Protein AF-A0A847B5N2-F1 (afdb_monomer)

pLDDT: mean 92.55, std 5.86, range [49.97, 97.81]

Radius of gyration: 15.32 Å; Cα contacts (8 Å, |Δi|>4): 239; chains: 1; bounding box: 36×29×41 Å

Solvent-accessible surface area (backbone atoms only — not comparable to full-atom values): 7703 Å² total; per-residue (Å²): 90,62,58,70,60,36,50,54,53,42,41,63,71,27,50,90,58,58,43,39,81,74,46,78,55,97,58,35,41,31,35,33,30,67,43,81,44,72,96,76,34,93,58,63,31,40,38,39,39,38,40,36,33,73,24,37,38,38,40,38,41,37,46,60,78,43,82,96,46,72,68,46,52,50,49,35,51,51,46,43,75,74,35,92,70,45,42,57,48,76,44,77,56,95,91,40,37,21,39,30,38,38,34,73,54,67,69,40,89,45,57,63,54,52,45,50,50,55,54,50,51,59,51,52,59,68,33,68,72,49,38,52,52,53,47,57,53,63,67,61,126

Sequence (141 aa):
MNIKSIKEKLLNLGQKIGLQVQEEHKDSIILHTALAAEEYFIDTVYCRYLVYDSGTVHLFLTFSEVEKTSDRLFLINHFNETSPWFKGYIACINNKDFFELHYSTYKLENEDSVVDAFGFLLNVLLEENTINHIKAILACG

Secondary structure (DSSP, 8-state):
--HHHHHHHHHHHHGGGT-EEEEE-SSEEEEEEEE--TTT-SSPEEEEEEEETTS-EEEEEEEEE----HHHHHHHHHHHHH-SS-EEEEEEETTEEEEEEEEEE----SHHHHHHHHHHHHHHHTSHHHHHHHHHHHH--

Structure (mmCIF, N/CA/C/O backbone):
data_AF-A0A847B5N2-F1
#
_entry.id   A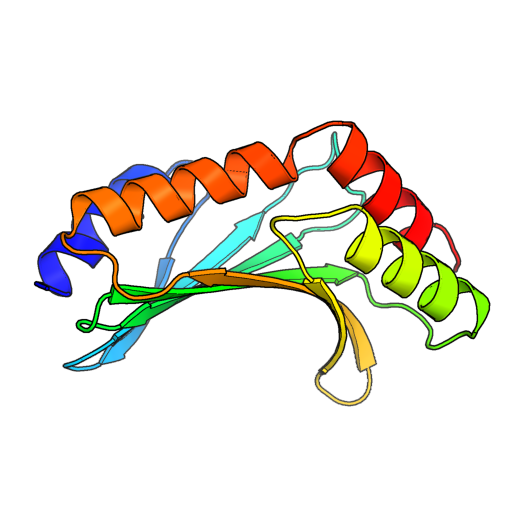F-A0A847B5N2-F1
#
loop_
_atom_site.group_PDB
_atom_site.id
_atom_site.type_symbol
_atom_site.label_atom_id
_atom_site.label_alt_id
_atom_site.label_comp_id
_atom_site.label_asym_id
_atom_site.label_entity_id
_atom_site.label_seq_id
_atom_site.pdbx_PDB_ins_code
_atom_site.Cartn_x
_atom_site.Cartn_y
_atom_site.Cartn_z
_atom_site.occupancy
_atom_site.B_iso_or_equiv
_atom_site.auth_seq_id
_atom_site.auth_comp_id
_atom_site.auth_asym_id
_atom_site.auth_atom_id
_atom_site.pdbx_PDB_model_num
ATOM 1 N N . MET A 1 1 ? -11.356 -3.203 18.084 1.00 92.19 1 MET A N 1
ATOM 2 C CA . MET A 1 1 ? -11.252 -1.736 17.917 1.00 92.19 1 MET A CA 1
ATOM 3 C C . MET A 1 1 ? -12.510 -1.180 17.283 1.00 92.19 1 MET A C 1
ATOM 5 O O . MET A 1 1 ? -13.278 -1.932 16.695 1.00 92.19 1 MET A O 1
ATOM 9 N N . ASN A 1 2 ? -12.755 0.120 17.419 1.00 94.00 2 ASN A N 1
ATOM 10 C CA . ASN A 1 2 ? -13.922 0.778 16.852 1.00 94.00 2 ASN A CA 1
ATOM 11 C C . ASN A 1 2 ? -13.665 1.213 15.399 1.00 94.00 2 ASN A C 1
ATOM 13 O O . ASN A 1 2 ? -13.030 2.235 15.145 1.00 94.00 2 ASN A O 1
ATOM 17 N N . ILE A 1 3 ? -14.228 0.463 14.447 1.00 94.56 3 ILE A N 1
ATOM 18 C CA . ILE A 1 3 ? -14.113 0.729 13.005 1.00 94.56 3 ILE A CA 1
ATOM 19 C C . ILE A 1 3 ? -14.573 2.140 12.612 1.00 94.56 3 ILE A C 1
ATOM 21 O O . ILE A 1 3 ? -13.933 2.779 11.779 1.00 94.56 3 ILE A O 1
ATOM 25 N N . LYS A 1 4 ? -15.640 2.667 13.227 1.00 93.94 4 LYS A N 1
ATOM 26 C CA . LYS A 1 4 ? -16.122 4.025 12.921 1.00 93.94 4 LYS A CA 1
ATOM 27 C C . LYS A 1 4 ? -15.096 5.081 13.325 1.00 93.94 4 LYS A C 1
ATOM 29 O O . LYS A 1 4 ? -14.822 5.982 12.541 1.00 93.94 4 LYS A O 1
ATOM 34 N N . SER A 1 5 ? -14.494 4.926 14.505 1.00 95.69 5 SER A N 1
ATOM 35 C CA . SER A 1 5 ? -13.445 5.834 14.978 1.00 95.69 5 SER A CA 1
ATOM 36 C C . SER A 1 5 ? -12.194 5.764 14.099 1.00 95.69 5 SER A C 1
ATOM 38 O O . SER A 1 5 ? -11.667 6.802 13.707 1.00 95.69 5 SER A O 1
ATOM 40 N N . ILE A 1 6 ? -11.759 4.556 13.721 1.00 95.88 6 ILE A N 1
ATOM 41 C CA . ILE A 1 6 ? -10.639 4.359 12.787 1.00 95.88 6 ILE A CA 1
ATOM 42 C C . ILE A 1 6 ? -10.913 5.080 11.466 1.00 95.88 6 ILE A C 1
ATOM 44 O O . ILE A 1 6 ? -10.069 5.837 10.991 1.00 95.88 6 ILE A O 1
ATOM 48 N N . LYS A 1 7 ? -12.098 4.865 10.884 1.00 96.12 7 LYS A N 1
ATOM 49 C CA . LYS A 1 7 ? -12.513 5.487 9.624 1.00 96.12 7 LYS A CA 1
ATOM 50 C C . LYS A 1 7 ? -12.399 7.006 9.689 1.00 96.12 7 LYS A C 1
ATOM 52 O O . LYS A 1 7 ? -11.777 7.600 8.819 1.00 96.12 7 LYS A O 1
ATOM 57 N N . GLU A 1 8 ? -12.962 7.630 10.721 1.00 96.25 8 GLU A N 1
ATOM 58 C CA . GLU A 1 8 ? -12.906 9.086 10.899 1.00 96.25 8 GLU A CA 1
ATOM 59 C C . GLU A 1 8 ? -11.460 9.590 10.987 1.00 96.25 8 GLU A C 1
ATOM 61 O O . GLU A 1 8 ? -11.092 10.529 10.282 1.00 96.25 8 GLU A O 1
ATOM 66 N N . LYS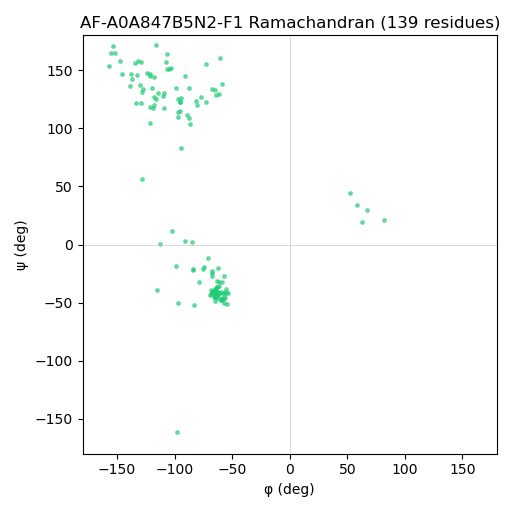 A 1 9 ? -10.610 8.937 11.790 1.00 96.44 9 LYS A N 1
ATOM 67 C CA . LYS A 1 9 ? -9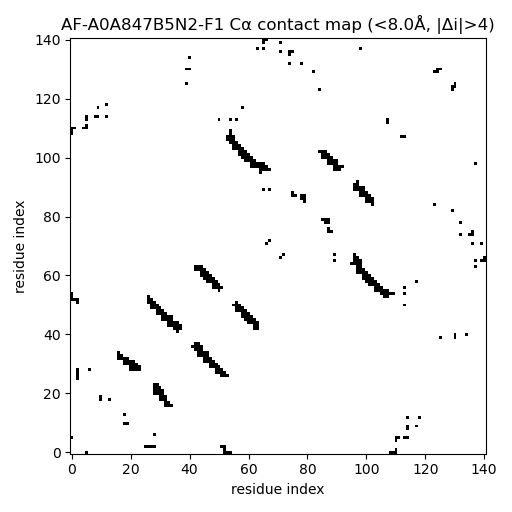.199 9.323 11.929 1.00 96.44 9 LYS A CA 1
ATOM 68 C C . LYS A 1 9 ? -8.418 9.165 10.621 1.00 96.44 9 LYS A C 1
ATOM 70 O O . LYS A 1 9 ? -7.677 10.071 10.247 1.00 96.44 9 LYS A O 1
ATOM 75 N N . LEU A 1 10 ? -8.604 8.053 9.908 1.00 95.50 10 LEU A N 1
ATOM 76 C CA . LEU A 1 10 ? -7.927 7.798 8.635 1.00 95.50 10 LEU A CA 1
ATOM 77 C C . LEU A 1 10 ? -8.383 8.759 7.539 1.00 95.50 10 LEU A C 1
ATOM 79 O O . LEU A 1 10 ? -7.541 9.271 6.809 1.00 95.50 10 LEU A O 1
ATOM 83 N N . LEU A 1 11 ? -9.683 9.051 7.435 1.00 95.19 11 LEU A N 1
ATOM 84 C CA . LEU A 1 11 ? -10.190 10.032 6.472 1.00 95.19 11 LEU A CA 1
ATOM 85 C C . LEU A 1 11 ? -9.672 11.442 6.778 1.00 95.19 11 LEU A C 1
ATOM 87 O O . LEU A 1 11 ? -9.322 12.170 5.852 1.00 95.19 11 LEU A O 1
ATOM 91 N N . ASN A 1 12 ? -9.548 11.808 8.057 1.00 94.44 12 ASN A N 1
ATOM 92 C CA . ASN A 1 12 ? -8.943 13.079 8.458 1.00 94.44 12 ASN A CA 1
ATOM 93 C C . ASN A 1 12 ? -7.453 13.148 8.083 1.00 94.44 12 ASN A C 1
ATOM 95 O O . ASN A 1 12 ? -7.007 14.146 7.520 1.00 94.44 12 ASN A O 1
ATOM 99 N N . LEU A 1 13 ? -6.685 12.085 8.348 1.00 91.38 13 LEU A N 1
ATOM 100 C CA . LEU A 1 13 ? -5.267 12.006 7.977 1.00 91.38 13 LEU A CA 1
ATOM 101 C C . LEU A 1 13 ? -5.082 12.024 6.449 1.00 91.38 13 LEU A C 1
ATOM 103 O O . LEU A 1 13 ? -4.226 12.732 5.920 1.00 91.38 13 LEU A O 1
ATOM 107 N N . GLY A 1 14 ? -5.914 11.265 5.739 1.00 89.06 14 GLY A N 1
ATOM 108 C CA . GLY A 1 14 ? -5.856 11.060 4.297 1.00 89.06 14 GLY A CA 1
ATOM 109 C C . GLY A 1 14 ? -6.569 12.123 3.457 1.00 89.06 14 GLY A C 1
ATOM 110 O O . GLY A 1 14 ? -6.580 12.012 2.231 1.00 89.06 14 GLY A O 1
ATOM 111 N N . GLN A 1 15 ? -7.150 13.162 4.065 1.00 89.81 15 GLN A N 1
ATOM 112 C CA . GLN A 1 15 ? -7.942 14.165 3.343 1.00 89.81 15 GLN A CA 1
ATOM 113 C C . GLN A 1 15 ? -7.133 14.854 2.234 1.00 89.81 15 GLN A C 1
ATOM 115 O O . GLN A 1 15 ? -7.630 15.053 1.127 1.00 89.81 15 GLN A O 1
ATOM 120 N N . LYS A 1 16 ? -5.867 15.191 2.513 1.00 86.25 16 LYS A N 1
ATOM 121 C CA . LYS A 1 16 ? -4.982 15.879 1.557 1.00 86.25 16 LYS A CA 1
ATOM 122 C C . LYS A 1 16 ? -4.601 15.019 0.355 1.00 86.25 16 LYS A C 1
ATOM 124 O O . LYS A 1 16 ? -4.275 15.564 -0.691 1.00 86.25 16 LYS A O 1
ATOM 129 N N . ILE A 1 17 ? -4.644 13.701 0.519 1.00 87.31 17 ILE A N 1
ATOM 130 C CA . ILE A 1 17 ? -4.325 12.730 -0.529 1.00 87.31 17 ILE A CA 1
ATOM 131 C C . ILE A 1 17 ? -5.590 12.128 -1.150 1.00 87.31 17 ILE A C 1
ATOM 133 O O . ILE A 1 17 ? -5.503 11.123 -1.844 1.00 87.31 17 ILE A O 1
ATOM 137 N N . GLY A 1 18 ? -6.770 12.698 -0.876 1.00 90.31 18 GLY A N 1
ATOM 138 C CA . GLY A 1 18 ? -8.033 12.252 -1.463 1.00 90.31 18 GLY A CA 1
ATOM 139 C C . GLY A 1 18 ? -8.483 10.858 -1.022 1.00 90.31 18 GLY A C 1
ATOM 140 O O . GLY A 1 18 ? -9.136 10.173 -1.802 1.00 90.31 18 GLY A O 1
ATOM 141 N N . LEU A 1 19 ? -8.138 10.425 0.196 1.00 94.31 19 LEU A N 1
ATOM 142 C CA . LEU A 1 19 ? -8.548 9.122 0.727 1.00 94.31 19 LEU A CA 1
ATOM 143 C C . LEU A 1 19 ? -10.075 9.011 0.840 1.00 94.31 19 LEU A C 1
ATOM 145 O O . LEU A 1 19 ? -10.730 9.877 1.418 1.00 94.31 19 LEU A O 1
ATOM 149 N N . GLN A 1 20 ? -10.635 7.928 0.301 1.00 95.44 20 GLN A N 1
ATOM 150 C CA . GLN A 1 20 ? -12.074 7.669 0.240 1.00 95.44 20 GLN A CA 1
ATOM 151 C C . GLN A 1 20 ? -12.410 6.280 0.775 1.00 95.44 20 GLN A C 1
ATOM 153 O O . GLN A 1 20 ? -11.570 5.382 0.790 1.00 95.44 20 GLN A O 1
ATOM 158 N N . VAL A 1 21 ? -13.660 6.099 1.203 1.00 95.56 21 VAL A N 1
ATOM 159 C CA . VAL A 1 21 ? -14.194 4.783 1.572 1.00 95.56 21 VAL A CA 1
ATOM 160 C C . VAL A 1 21 ? -14.597 4.045 0.303 1.00 95.56 21 VAL A C 1
ATOM 162 O O . VAL A 1 21 ? -15.467 4.512 -0.426 1.00 95.56 21 VAL A O 1
ATOM 165 N N . GLN A 1 22 ? -13.989 2.884 0.074 1.00 95.62 22 GLN A N 1
ATOM 166 C CA . GLN A 1 22 ? -14.391 1.956 -0.978 1.00 95.62 22 GLN A CA 1
ATOM 167 C C . GLN A 1 22 ? -15.546 1.075 -0.491 1.00 95.62 22 GLN A C 1
ATOM 169 O O . GLN A 1 22 ? -16.583 0.980 -1.139 1.00 95.62 22 GLN A O 1
ATOM 174 N N . GLU A 1 23 ? -15.358 0.440 0.668 1.00 94.88 23 GLU A N 1
ATOM 175 C CA . GLU A 1 23 ? -16.322 -0.469 1.287 1.00 94.88 23 GLU A CA 1
ATOM 176 C C . GLU A 1 23 ? -16.259 -0.361 2.813 1.00 94.88 23 GLU A C 1
ATOM 178 O O . GLU A 1 23 ? -15.193 -0.162 3.400 1.00 94.88 23 GLU A O 1
ATOM 183 N N . GLU A 1 24 ? -17.403 -0.540 3.468 1.00 93.81 24 GLU A N 1
ATOM 184 C CA . GLU A 1 24 ? -17.515 -0.590 4.923 1.00 93.81 24 GLU A CA 1
ATOM 185 C C . GLU A 1 24 ? -18.383 -1.780 5.316 1.00 93.81 24 GLU A C 1
ATOM 187 O O . GLU A 1 24 ? -19.545 -1.891 4.923 1.00 93.81 24 GLU A O 1
ATOM 192 N N . HIS A 1 25 ? -17.798 -2.659 6.118 1.00 94.19 25 HIS A N 1
ATOM 193 C CA . HIS A 1 25 ? -18.448 -3.813 6.717 1.00 94.19 25 HIS A CA 1
ATOM 194 C C . HIS A 1 25 ? -18.447 -3.645 8.236 1.00 94.19 25 HIS A C 1
ATOM 196 O O . HIS A 1 25 ? -17.804 -2.751 8.787 1.00 94.19 25 HIS A O 1
ATOM 202 N N . LYS A 1 26 ? -19.161 -4.525 8.941 1.00 91.62 26 LYS A N 1
ATOM 203 C CA . LYS A 1 26 ? -19.233 -4.484 10.408 1.00 91.62 26 LYS A CA 1
ATOM 204 C C . LYS A 1 26 ? -17.845 -4.557 11.066 1.00 91.62 26 LYS A C 1
ATOM 206 O O . LYS A 1 26 ? -17.587 -3.822 12.016 1.00 91.62 26 LYS A O 1
ATOM 211 N N . ASP A 1 27 ? -16.979 -5.408 10.520 1.00 94.81 27 ASP A N 1
ATOM 212 C CA . ASP A 1 27 ? -15.710 -5.796 11.143 1.00 94.81 27 ASP A CA 1
ATOM 213 C C . ASP A 1 27 ? -14.490 -5.268 10.357 1.00 94.81 27 ASP A C 1
ATOM 215 O O . ASP A 1 27 ? -13.343 -5.516 10.727 1.00 94.81 27 ASP A O 1
ATOM 219 N N . SER A 1 28 ? -14.711 -4.535 9.259 1.00 96.81 28 SER A N 1
ATOM 220 C CA . SER A 1 28 ? -13.627 -4.028 8.413 1.00 96.81 28 SER A CA 1
ATOM 221 C C . SER A 1 28 ? -14.016 -2.806 7.592 1.00 96.81 28 SER A C 1
ATOM 223 O O . SER A 1 28 ? -15.164 -2.674 7.173 1.00 96.81 28 SER A O 1
ATOM 225 N N . ILE A 1 29 ? -13.031 -1.980 7.251 1.00 97.56 29 ILE A N 1
ATOM 226 C CA . ILE A 1 29 ? -13.151 -0.921 6.243 1.00 97.56 29 ILE A CA 1
ATOM 227 C C . ILE A 1 29 ? -12.097 -1.092 5.161 1.00 97.56 29 ILE A C 1
ATOM 229 O O . ILE A 1 29 ? -10.978 -1.536 5.420 1.00 97.56 29 ILE A O 1
ATOM 233 N N . ILE A 1 30 ? -12.465 -0.697 3.950 1.00 97.81 30 ILE A N 1
ATOM 234 C CA . ILE A 1 30 ? -11.572 -0.609 2.806 1.00 97.81 30 ILE A CA 1
ATOM 235 C C . ILE A 1 30 ? -11.564 0.848 2.370 1.00 97.81 30 ILE A C 1
ATOM 237 O O . ILE A 1 30 ? -12.596 1.401 1.989 1.00 97.81 30 ILE A O 1
ATOM 241 N N . LEU A 1 31 ? -10.396 1.467 2.449 1.00 97.31 31 LEU A N 1
ATOM 242 C CA . LEU A 1 31 ? -10.136 2.813 1.972 1.00 97.31 31 LEU A CA 1
ATOM 243 C C . LEU A 1 31 ? -9.298 2.740 0.701 1.00 97.31 31 LEU A C 1
ATOM 245 O O . LEU A 1 31 ? -8.508 1.813 0.521 1.00 97.31 31 LEU A O 1
ATOM 249 N N . HIS A 1 32 ? -9.447 3.724 -0.172 1.00 97.06 32 HIS A N 1
ATOM 250 C CA . HIS A 1 32 ? -8.644 3.809 -1.379 1.00 97.06 32 HIS A CA 1
ATOM 251 C C . HIS A 1 32 ? -8.382 5.253 -1.788 1.00 97.06 32 HIS A C 1
ATOM 253 O O . HIS A 1 32 ? -9.113 6.170 -1.411 1.00 97.06 32 HIS A O 1
ATOM 259 N N . THR A 1 33 ? -7.321 5.447 -2.559 1.00 95.62 33 THR A N 1
ATOM 260 C CA . THR A 1 33 ? -7.046 6.697 -3.264 1.00 95.62 33 THR A CA 1
ATOM 261 C C . THR A 1 33 ? -6.157 6.442 -4.478 1.00 95.62 33 THR A C 1
ATOM 263 O O . THR A 1 33 ? -5.543 5.384 -4.605 1.00 95.62 33 THR A O 1
ATOM 266 N N . ALA A 1 34 ? -6.091 7.420 -5.369 1.00 93.25 34 ALA A N 1
ATOM 267 C CA . ALA A 1 34 ? -5.134 7.482 -6.455 1.00 93.25 34 ALA A CA 1
ATOM 268 C C . ALA A 1 34 ? -4.134 8.607 -6.144 1.00 93.25 34 ALA A C 1
ATOM 270 O O . ALA A 1 34 ? -4.517 9.768 -6.004 1.00 93.25 34 ALA A O 1
ATOM 271 N N . LEU A 1 35 ? -2.859 8.255 -5.990 1.00 89.56 35 LEU A N 1
ATOM 272 C CA . LEU A 1 35 ? -1.786 9.177 -5.634 1.00 89.56 35 LEU A CA 1
ATOM 273 C C . LEU A 1 35 ? -1.050 9.623 -6.897 1.00 89.56 35 LEU A C 1
ATOM 275 O O . LEU A 1 35 ? -0.373 8.822 -7.542 1.00 89.56 35 LEU A O 1
ATOM 279 N N . ALA A 1 36 ? -1.156 10.908 -7.228 1.00 85.81 36 ALA A N 1
ATOM 280 C CA . ALA A 1 36 ? -0.290 11.547 -8.212 1.00 85.81 36 ALA A CA 1
ATOM 281 C C . ALA A 1 36 ? 0.967 12.055 -7.495 1.00 85.81 36 ALA A C 1
ATOM 283 O O . ALA A 1 36 ? 0.904 12.991 -6.700 1.00 85.81 36 ALA A O 1
ATOM 284 N N . ALA A 1 37 ? 2.097 11.399 -7.742 1.00 80.50 37 ALA A N 1
ATOM 285 C CA . ALA A 1 37 ? 3.375 11.685 -7.102 1.00 80.50 37 ALA A CA 1
ATOM 286 C C . ALA A 1 37 ? 4.457 11.861 -8.176 1.00 80.50 37 ALA A C 1
ATOM 288 O O . ALA A 1 37 ? 5.454 11.149 -8.167 1.00 80.50 37 ALA A O 1
ATOM 289 N N . GLU A 1 38 ? 4.232 12.790 -9.111 1.00 82.56 38 GLU A N 1
ATOM 290 C CA . GLU A 1 38 ? 5.025 12.979 -10.344 1.00 82.56 38 GLU A CA 1
ATOM 291 C C . GLU A 1 38 ? 6.524 13.227 -10.092 1.00 82.56 38 GLU A C 1
ATOM 293 O O . GLU A 1 38 ? 7.369 12.876 -10.913 1.00 82.56 38 GLU A O 1
ATOM 298 N N . GLU A 1 39 ? 6.879 13.780 -8.927 1.00 83.56 39 GLU A N 1
ATOM 299 C CA . GLU A 1 39 ? 8.277 13.953 -8.500 1.00 83.56 39 GLU A CA 1
ATOM 300 C C . GLU A 1 39 ? 8.985 12.608 -8.226 1.00 83.56 39 GLU A C 1
ATOM 302 O O . GLU A 1 39 ? 10.213 12.495 -8.302 1.00 83.56 39 GLU A O 1
ATOM 307 N N . TYR A 1 40 ? 8.209 11.562 -7.938 1.00 84.94 40 TYR A N 1
ATOM 308 C CA . TYR A 1 40 ? 8.683 10.249 -7.510 1.00 84.94 40 TYR A CA 1
ATOM 309 C C . TYR A 1 40 ? 8.36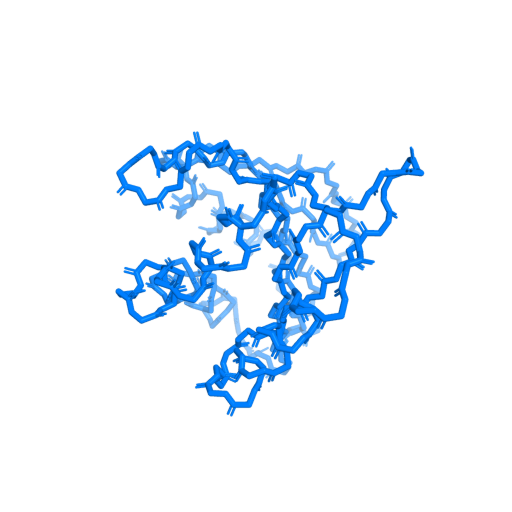6 9.138 -8.514 1.00 84.94 40 TYR A C 1
ATOM 311 O O . TYR A 1 40 ? 9.213 8.276 -8.738 1.00 84.94 40 TYR A O 1
ATOM 319 N N . PHE A 1 41 ? 7.195 9.157 -9.146 1.00 84.31 41 PHE A N 1
ATOM 320 C CA . PHE A 1 41 ? 6.719 8.113 -10.052 1.00 84.31 41 PHE A CA 1
ATOM 321 C C . PHE A 1 41 ? 6.071 8.743 -11.290 1.00 84.31 41 PHE A C 1
ATOM 323 O O . PHE A 1 41 ? 5.410 9.770 -11.184 1.00 84.31 41 PHE A O 1
ATOM 330 N N . ILE A 1 42 ? 6.273 8.130 -12.461 1.00 80.75 42 ILE A N 1
ATOM 331 C CA . ILE A 1 42 ? 5.761 8.649 -13.743 1.00 80.75 42 ILE A CA 1
ATOM 332 C C . ILE A 1 42 ? 4.231 8.575 -13.788 1.00 80.75 42 ILE A C 1
ATOM 334 O O . ILE A 1 42 ? 3.578 9.507 -14.249 1.00 80.75 42 ILE A O 1
ATOM 338 N N . ASP A 1 43 ? 3.672 7.475 -13.287 1.00 84.94 43 ASP A N 1
ATOM 339 C CA . ASP A 1 43 ? 2.240 7.214 -13.309 1.00 84.94 43 ASP A CA 1
ATOM 340 C C . ASP A 1 43 ? 1.600 7.377 -11.929 1.00 84.94 43 ASP A C 1
ATOM 342 O O . ASP A 1 43 ? 2.252 7.373 -10.881 1.00 84.94 43 ASP A O 1
ATOM 346 N N . THR A 1 44 ? 0.273 7.482 -11.943 1.00 89.00 44 THR A N 1
ATOM 347 C CA . THR A 1 44 ? -0.544 7.478 -10.730 1.00 89.00 44 THR A CA 1
ATOM 348 C C . THR A 1 44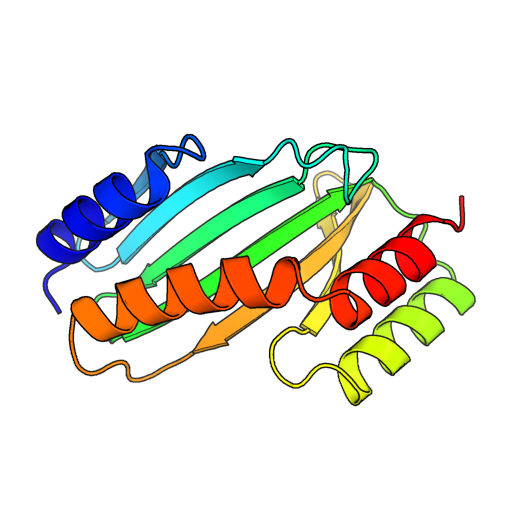 ? -0.444 6.131 -10.017 1.00 89.00 44 THR A C 1
ATOM 350 O O . THR A 1 44 ? -0.626 5.082 -10.633 1.00 89.00 44 THR A O 1
ATOM 353 N N . VAL A 1 45 ? -0.225 6.161 -8.703 1.00 92.19 45 VAL A N 1
ATOM 354 C CA . VAL A 1 45 ? -0.177 4.964 -7.855 1.00 92.19 45 VAL A CA 1
ATOM 355 C C . VAL A 1 45 ? -1.546 4.742 -7.225 1.00 92.19 45 VAL A C 1
ATOM 357 O O . VAL A 1 45 ? -2.067 5.612 -6.524 1.00 92.19 45 VAL A O 1
ATOM 360 N N . TYR A 1 46 ? -2.141 3.574 -7.445 1.00 94.75 46 TYR A N 1
ATOM 361 C CA . TYR A 1 46 ? -3.377 3.203 -6.767 1.00 94.75 46 TYR A CA 1
ATOM 362 C C . TYR A 1 46 ? -3.066 2.674 -5.368 1.00 94.75 46 TYR A C 1
ATOM 364 O O . TYR A 1 46 ? -2.309 1.725 -5.203 1.00 94.75 46 TYR A O 1
ATOM 372 N N . CYS A 1 47 ? -3.664 3.286 -4.354 1.00 95.12 47 CYS A N 1
ATOM 373 C CA . CYS A 1 47 ? -3.508 2.919 -2.957 1.00 95.12 47 CYS A CA 1
ATOM 374 C C . CYS A 1 47 ? -4.808 2.303 -2.446 1.00 95.12 47 CYS A C 1
ATOM 376 O O . CYS A 1 47 ? -5.872 2.914 -2.555 1.00 95.12 47 CYS A O 1
ATOM 378 N N . ARG A 1 48 ? -4.720 1.115 -1.846 1.00 96.62 48 ARG A N 1
ATOM 379 C CA . ARG A 1 48 ? -5.840 0.435 -1.190 1.00 96.62 48 ARG A CA 1
ATOM 380 C C . ARG A 1 48 ? -5.432 0.002 0.210 1.00 96.62 48 ARG A C 1
ATOM 382 O O . ARG A 1 48 ? -4.495 -0.773 0.382 1.00 96.62 48 ARG A O 1
ATOM 389 N N . TYR A 1 49 ? -6.161 0.478 1.208 1.00 97.19 49 TYR A N 1
ATOM 390 C CA . TYR A 1 49 ? -5.893 0.227 2.615 1.00 97.19 49 TYR A CA 1
ATOM 391 C C . TYR A 1 49 ? -7.060 -0.515 3.260 1.00 97.19 49 TYR A C 1
ATOM 393 O O . TYR A 1 49 ? -8.191 -0.038 3.258 1.00 97.19 49 TYR A O 1
ATOM 401 N N . LEU A 1 50 ? -6.797 -1.706 3.786 1.00 97.50 50 LEU A N 1
ATOM 402 C CA . LEU A 1 50 ? -7.782 -2.563 4.435 1.00 97.50 50 LEU A CA 1
ATOM 403 C C . LEU A 1 50 ? -7.487 -2.571 5.925 1.00 97.50 50 LEU A C 1
ATOM 405 O O . LEU A 1 50 ? -6.357 -2.844 6.326 1.00 97.50 50 LEU A O 1
ATOM 409 N N . VAL A 1 51 ? -8.508 -2.331 6.738 1.00 97.25 51 VAL A N 1
ATOM 410 C CA . VAL A 1 51 ? -8.398 -2.379 8.195 1.00 97.25 51 VAL A CA 1
ATOM 411 C C . VAL A 1 51 ? -9.476 -3.278 8.758 1.00 97.25 51 VAL A C 1
ATOM 413 O O . VAL A 1 51 ? -10.650 -3.102 8.442 1.00 97.25 51 VAL A O 1
ATOM 416 N N . TYR A 1 52 ? -9.076 -4.193 9.633 1.00 97.06 52 TYR A N 1
ATOM 417 C CA . TYR A 1 52 ? -9.973 -5.045 10.402 1.00 97.06 52 TYR A CA 1
ATOM 418 C C . TYR A 1 52 ? -10.062 -4.573 11.854 1.00 97.06 52 TYR A C 1
ATOM 420 O O . TYR A 1 52 ? -9.099 -4.055 12.423 1.00 97.06 52 TYR A O 1
ATOM 428 N N . ASP A 1 53 ? -11.202 -4.817 12.493 1.00 94.62 53 ASP A N 1
ATOM 429 C CA . ASP A 1 53 ? -11.452 -4.475 13.896 1.00 94.62 53 ASP A CA 1
ATOM 430 C C . ASP A 1 53 ? -10.515 -5.209 14.877 1.00 94.62 53 ASP A C 1
ATOM 432 O O . ASP A 1 53 ? -10.290 -4.736 15.997 1.00 94.62 53 ASP A O 1
ATOM 436 N N . SER A 1 54 ? -9.931 -6.321 14.421 1.00 95.44 54 SER A N 1
ATOM 437 C CA . SER A 1 5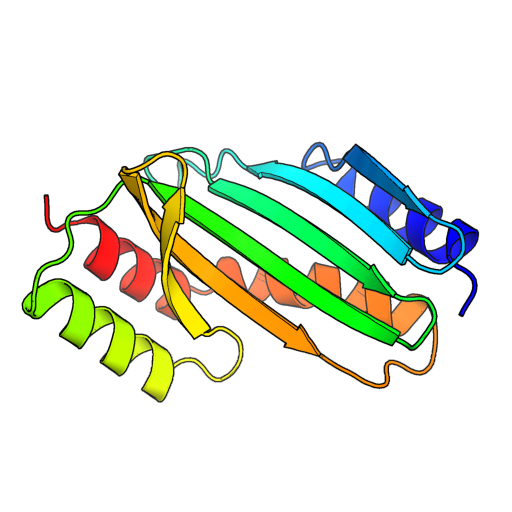4 ? -8.902 -7.131 15.079 1.00 95.44 54 SER A CA 1
ATOM 438 C C . SER A 1 54 ? -7.522 -6.470 15.155 1.00 95.44 54 SER A C 1
ATOM 440 O O . SER A 1 54 ? -6.638 -6.986 15.838 1.00 95.44 54 SER A O 1
ATOM 442 N N . GLY A 1 55 ? -7.307 -5.366 14.435 1.00 94.69 55 GLY A N 1
ATOM 443 C CA . GLY A 1 55 ? -6.005 -4.697 14.346 1.00 94.69 55 GLY A CA 1
ATOM 444 C C . GLY A 1 55 ? -5.037 -5.292 13.358 1.00 94.69 55 GLY A C 1
ATOM 445 O O . GLY A 1 55 ? -3.833 -5.064 13.449 1.00 94.69 55 GLY A O 1
ATOM 446 N N . THR A 1 56 ? -5.578 -6.038 12.406 1.00 97.00 56 THR A N 1
ATOM 447 C CA . THR A 1 56 ? -4.873 -6.374 11.178 1.00 97.00 56 THR A CA 1
ATOM 448 C C . THR A 1 56 ? -5.105 -5.271 10.157 1.00 97.00 56 THR A C 1
ATOM 450 O O . THR A 1 56 ? -6.240 -4.827 9.969 1.00 97.00 56 THR A O 1
ATOM 453 N N . VAL A 1 57 ? -4.038 -4.847 9.487 1.00 96.75 57 VAL A N 1
ATOM 454 C CA . VAL A 1 57 ? -4.108 -3.880 8.391 1.00 96.75 57 VAL A CA 1
ATOM 455 C C . VAL A 1 57 ? -3.300 -4.369 7.202 1.00 96.75 57 VAL A C 1
ATOM 457 O O . VAL A 1 57 ? -2.248 -4.991 7.368 1.00 96.75 57 VAL A O 1
ATOM 460 N N . HIS A 1 58 ? -3.775 -4.047 6.005 1.00 96.94 58 HIS A N 1
ATOM 461 C CA . HIS A 1 58 ? -3.042 -4.260 4.765 1.00 96.94 58 HIS A CA 1
ATOM 462 C C . HIS A 1 58 ? -3.030 -2.987 3.938 1.00 96.94 58 HIS A C 1
ATOM 464 O O . HIS A 1 58 ? -4.063 -2.342 3.782 1.00 96.94 58 HIS A O 1
ATOM 470 N N . LEU A 1 59 ? -1.876 -2.665 3.370 1.00 96.19 59 LEU A N 1
ATOM 471 C CA . LEU A 1 59 ? -1.726 -1.609 2.382 1.00 96.19 59 LEU A CA 1
ATOM 472 C C . LEU A 1 59 ? -1.247 -2.233 1.078 1.00 96.19 59 LEU A C 1
ATOM 474 O O . LEU A 1 59 ? -0.236 -2.930 1.074 1.00 96.19 59 LEU A O 1
ATOM 478 N N . PHE A 1 60 ? -1.964 -1.954 -0.001 1.00 96.19 60 PHE A N 1
ATOM 479 C CA . PHE A 1 60 ? -1.593 -2.306 -1.362 1.00 96.19 60 PHE A CA 1
ATOM 480 C C . PHE A 1 60 ? -1.332 -1.023 -2.144 1.00 96.19 60 PHE A C 1
ATOM 482 O O . PHE A 1 60 ? -2.146 -0.098 -2.104 1.00 96.19 60 PHE A O 1
ATOM 489 N N . LEU A 1 61 ? -0.197 -0.973 -2.830 1.00 95.19 61 LEU A N 1
ATOM 490 C CA . LEU A 1 61 ? 0.176 0.105 -3.736 1.00 95.19 61 LEU A CA 1
ATOM 491 C C . LEU A 1 61 ? 0.408 -0.506 -5.112 1.00 95.19 61 LEU A C 1
ATOM 493 O O . LEU A 1 61 ? 1.421 -1.169 -5.327 1.00 95.19 61 LEU A O 1
ATOM 497 N N . THR A 1 62 ? -0.540 -0.310 -6.017 1.00 95.44 62 THR A N 1
ATOM 498 C CA . THR A 1 62 ? -0.473 -0.805 -7.391 1.00 95.44 62 THR A CA 1
ATOM 499 C C . THR A 1 62 ? 0.083 0.303 -8.286 1.00 95.44 62 THR A C 1
ATOM 501 O O . THR A 1 62 ? -0.462 1.408 -8.338 1.00 95.44 62 THR A O 1
ATOM 504 N N . PHE A 1 63 ? 1.183 0.007 -8.967 1.00 94.44 63 PHE A N 1
ATOM 505 C CA . PHE A 1 63 ? 1.881 0.896 -9.893 1.00 94.44 63 PHE A CA 1
ATOM 506 C C . PHE A 1 63 ? 1.473 0.580 -11.338 1.00 94.44 63 PHE A C 1
ATOM 508 O O . PHE A 1 63 ? 0.437 -0.039 -11.585 1.00 94.44 63 PHE A O 1
ATOM 515 N N . SER A 1 64 ? 2.287 1.017 -12.295 1.00 90.94 64 SER A N 1
ATOM 516 C CA . SER A 1 64 ? 2.095 0.803 -13.724 1.00 90.94 64 SER A CA 1
ATOM 517 C C . SER A 1 64 ? 2.081 -0.676 -14.119 1.00 90.94 64 SER A C 1
ATOM 519 O O . SER A 1 64 ? 2.568 -1.560 -13.403 1.00 90.94 64 SER A O 1
ATOM 521 N N . GLU A 1 65 ? 1.521 -0.920 -15.303 1.00 92.50 65 GLU A N 1
ATOM 522 C CA . GLU A 1 65 ? 1.625 -2.206 -15.987 1.00 92.50 65 GLU A CA 1
ATOM 523 C C . GLU A 1 65 ? 3.108 -2.541 -16.220 1.00 92.50 65 GLU A C 1
ATOM 525 O O . GLU A 1 65 ? 3.908 -1.670 -16.564 1.00 92.50 65 GLU A O 1
ATOM 530 N N . VAL A 1 66 ? 3.480 -3.799 -16.011 1.00 92.75 66 VAL A N 1
ATOM 531 C CA . VAL A 1 66 ? 4.844 -4.299 -16.173 1.00 92.75 66 VAL A CA 1
ATOM 532 C C . VAL A 1 66 ? 4.823 -5.649 -16.866 1.00 92.75 66 VAL A C 1
ATOM 534 O O . VAL A 1 66 ? 3.944 -6.473 -16.638 1.00 92.75 66 VAL A O 1
ATOM 537 N N . GLU A 1 67 ? 5.839 -5.928 -17.675 1.00 92.31 67 GLU A N 1
ATOM 538 C CA . GLU A 1 67 ? 6.005 -7.269 -18.232 1.00 92.31 67 GLU A CA 1
ATOM 539 C C . GLU A 1 67 ? 6.479 -8.260 -17.146 1.00 92.31 67 GLU A C 1
ATOM 541 O O . GLU A 1 67 ? 7.139 -7.905 -16.165 1.00 92.31 67 GLU A O 1
ATOM 546 N N . LYS A 1 68 ? 6.207 -9.551 -17.309 1.00 91.31 68 LYS A N 1
ATOM 547 C CA . LYS A 1 68 ? 6.747 -10.582 -16.420 1.00 91.31 68 LYS A CA 1
ATOM 548 C C . LYS A 1 68 ? 8.038 -11.180 -16.981 1.00 91.31 68 LYS A C 1
ATOM 550 O O . LYS A 1 68 ? 8.027 -12.248 -17.586 1.00 91.31 68 LYS A O 1
ATOM 555 N N . THR A 1 69 ? 9.162 -10.504 -16.748 1.00 94.12 69 THR A N 1
ATOM 556 C CA . THR A 1 69 ? 10.500 -10.949 -17.182 1.00 94.12 69 THR A CA 1
ATOM 557 C C . THR A 1 69 ? 11.353 -11.441 -16.010 1.00 94.12 69 THR A C 1
ATOM 559 O O . THR A 1 69 ? 11.139 -11.052 -14.860 1.00 94.12 69 THR A O 1
ATOM 562 N N . SER A 1 70 ? 12.350 -12.287 -16.293 1.00 94.00 70 SER A N 1
ATOM 563 C CA . SER A 1 70 ? 13.289 -12.793 -15.279 1.00 94.00 70 SER A CA 1
ATOM 564 C C . SER A 1 70 ? 14.073 -11.675 -14.586 1.00 94.00 70 SER A C 1
ATOM 566 O O . SER A 1 70 ? 14.223 -11.714 -13.368 1.00 94.00 70 SER A O 1
ATOM 568 N N . ASP A 1 71 ? 14.515 -10.660 -15.333 1.00 94.25 71 ASP A N 1
ATOM 569 C CA . ASP A 1 71 ? 15.266 -9.522 -14.783 1.00 94.25 71 ASP A CA 1
ATOM 570 C C . ASP A 1 71 ? 14.412 -8.719 -13.800 1.00 94.25 71 ASP A C 1
ATOM 572 O O . ASP A 1 71 ? 14.860 -8.373 -12.706 1.00 94.25 71 ASP A O 1
ATOM 576 N N . ARG A 1 72 ? 13.136 -8.495 -14.137 1.00 94.00 72 ARG A N 1
ATOM 577 C CA . ARG A 1 72 ? 12.209 -7.795 -13.245 1.00 94.00 72 ARG A CA 1
ATOM 578 C C . ARG A 1 72 ? 11.920 -8.609 -11.986 1.00 94.00 72 ARG A C 1
ATOM 580 O O . ARG A 1 72 ? 11.900 -8.053 -10.892 1.00 94.00 72 ARG A O 1
ATOM 587 N N . LEU A 1 73 ? 11.758 -9.928 -12.110 1.00 95.31 73 LEU A N 1
ATOM 588 C CA . LEU A 1 73 ? 11.606 -10.812 -10.950 1.00 95.31 73 LEU A CA 1
ATOM 589 C C . LEU A 1 73 ? 12.856 -10.812 -10.058 1.00 95.31 73 LEU A C 1
ATOM 591 O O . LEU A 1 73 ? 12.724 -10.842 -8.836 1.00 95.31 73 LEU A O 1
ATOM 595 N N . PHE A 1 74 ? 14.055 -10.734 -10.639 1.00 95.69 74 PHE A N 1
ATOM 596 C CA . PHE A 1 74 ? 15.297 -10.592 -9.880 1.00 95.69 74 PHE A CA 1
ATOM 597 C C . PHE A 1 74 ? 15.334 -9.276 -9.091 1.00 95.69 74 PHE A C 1
ATOM 599 O O . PHE A 1 74 ? 15.617 -9.298 -7.894 1.00 95.69 74 PHE A O 1
ATOM 606 N N . LEU A 1 75 ? 14.975 -8.150 -9.719 1.00 95.69 75 LEU A N 1
ATOM 607 C CA . LEU A 1 75 ? 14.891 -6.848 -9.044 1.00 95.69 75 LEU A CA 1
ATOM 608 C C . LEU A 1 75 ? 13.861 -6.848 -7.906 1.00 95.69 75 LEU A C 1
ATOM 610 O O . LEU A 1 75 ? 14.141 -6.335 -6.824 1.00 95.69 75 LEU A O 1
ATOM 614 N N . ILE A 1 76 ? 12.693 -7.462 -8.120 1.00 96.25 76 ILE A N 1
ATOM 615 C CA . ILE A 1 76 ? 11.658 -7.608 -7.087 1.00 96.25 76 ILE A CA 1
ATOM 616 C C . ILE A 1 76 ? 12.167 -8.461 -5.919 1.00 96.25 76 ILE A C 1
ATOM 618 O O . ILE A 1 76 ? 11.963 -8.100 -4.762 1.00 96.25 76 ILE A O 1
ATOM 622 N N . ASN A 1 77 ? 12.848 -9.575 -6.198 1.00 95.62 77 ASN A N 1
ATOM 623 C CA . ASN A 1 77 ? 13.422 -10.420 -5.151 1.00 95.62 77 ASN A CA 1
ATOM 624 C C . ASN A 1 77 ? 14.489 -9.671 -4.350 1.00 95.62 77 ASN A C 1
ATOM 626 O O . ASN A 1 77 ? 14.453 -9.710 -3.124 1.00 95.62 77 ASN A O 1
ATOM 630 N N . HIS A 1 78 ? 15.367 -8.926 -5.023 1.00 95.25 78 HIS A N 1
ATOM 631 C CA . HIS A 1 78 ? 16.358 -8.094 -4.351 1.00 95.25 78 HIS A CA 1
ATOM 632 C C . HIS A 1 78 ? 15.697 -7.043 -3.451 1.00 95.25 78 HIS A C 1
ATOM 634 O O . HIS A 1 78 ? 16.017 -6.958 -2.268 1.00 95.25 78 HIS A O 1
ATOM 640 N N . PHE A 1 79 ? 14.697 -6.321 -3.969 1.00 94.94 79 PHE A N 1
ATOM 641 C CA . PHE A 1 79 ? 13.904 -5.385 -3.174 1.00 94.94 79 PHE A CA 1
ATOM 642 C C . PHE A 1 79 ? 13.271 -6.063 -1.951 1.00 94.94 79 PHE A C 1
ATOM 644 O O . PHE A 1 79 ? 13.296 -5.511 -0.855 1.00 94.94 79 PHE A O 1
ATOM 651 N N . ASN A 1 80 ? 12.737 -7.276 -2.106 1.00 95.19 80 ASN A N 1
ATOM 652 C CA . ASN A 1 80 ? 12.124 -8.031 -1.014 1.00 95.19 80 ASN A CA 1
ATOM 653 C C . ASN A 1 80 ? 13.125 -8.477 0.059 1.00 95.19 80 ASN A C 1
ATOM 655 O O . ASN A 1 80 ? 12.723 -8.658 1.212 1.00 95.19 80 ASN A O 1
ATOM 659 N N . GLU A 1 81 ? 14.393 -8.665 -0.294 1.00 93.44 81 GLU A N 1
ATOM 660 C CA . GLU A 1 81 ? 15.472 -8.985 0.644 1.00 93.44 81 GLU A CA 1
ATOM 661 C C . GLU A 1 81 ? 15.962 -7.743 1.399 1.00 93.44 81 GLU A C 1
ATOM 663 O O . GLU A 1 81 ? 16.343 -7.844 2.565 1.00 93.44 81 GLU A O 1
ATOM 668 N N . THR A 1 82 ? 15.915 -6.567 0.765 1.00 87.75 82 THR A N 1
ATOM 669 C CA . THR A 1 82 ? 16.441 -5.314 1.330 1.00 87.75 82 THR A CA 1
ATOM 670 C C . THR A 1 82 ? 15.378 -4.413 1.958 1.00 87.75 82 THR A C 1
ATOM 672 O O . THR A 1 82 ? 15.723 -3.523 2.733 1.00 87.75 82 THR A O 1
ATOM 675 N N . SER A 1 83 ? 14.097 -4.610 1.636 1.00 86.88 83 SER A N 1
ATOM 676 C CA . SER A 1 83 ? 12.972 -3.843 2.177 1.00 86.88 83 SER A CA 1
ATOM 677 C C . SER A 1 83 ? 12.328 -4.592 3.350 1.00 86.88 83 SER A C 1
ATOM 679 O O . SER A 1 83 ? 11.684 -5.636 3.155 1.00 86.88 83 SER A O 1
ATOM 681 N N . PRO A 1 84 ? 12.483 -4.092 4.591 1.00 85.75 84 PRO A N 1
ATOM 682 C CA . PRO A 1 84 ? 11.899 -4.740 5.761 1.00 85.75 84 PRO A CA 1
ATOM 683 C C . PRO A 1 84 ? 10.386 -4.510 5.858 1.00 85.75 84 PRO A C 1
ATOM 685 O O . PRO A 1 84 ? 9.697 -5.280 6.523 1.00 85.75 84 PRO A O 1
ATOM 688 N N . TRP A 1 85 ? 9.869 -3.472 5.196 1.00 89.19 85 TRP A N 1
ATOM 689 C CA . TRP A 1 85 ? 8.485 -3.029 5.342 1.00 89.19 85 TRP A CA 1
ATOM 690 C C . TRP A 1 85 ? 7.583 -3.591 4.246 1.00 89.19 85 TRP A C 1
ATOM 692 O O . TRP A 1 85 ? 6.548 -4.179 4.541 1.00 89.19 85 TRP A O 1
ATOM 702 N N . PHE A 1 86 ? 7.980 -3.456 2.983 1.00 93.94 86 PHE A N 1
ATOM 703 C CA . PHE A 1 86 ? 7.148 -3.855 1.852 1.00 93.94 86 PHE A CA 1
ATOM 704 C C . PHE A 1 86 ? 7.606 -5.175 1.246 1.00 93.94 86 PHE A C 1
ATOM 706 O O . PHE A 1 86 ? 8.793 -5.508 1.250 1.00 93.94 86 PHE A O 1
ATOM 713 N N . LYS A 1 87 ? 6.652 -5.895 0.656 1.00 95.94 87 LYS A N 1
ATOM 714 C CA . LYS A 1 87 ? 6.915 -6.966 -0.302 1.00 95.94 87 LYS A CA 1
ATOM 715 C C . LYS A 1 87 ? 6.332 -6.593 -1.655 1.00 95.94 87 LYS A C 1
ATOM 717 O O . LYS A 1 87 ? 5.158 -6.260 -1.748 1.00 95.94 87 LYS A O 1
ATOM 722 N N . GLY A 1 88 ? 7.167 -6.626 -2.682 1.00 96.38 88 GLY A N 1
ATOM 723 C CA . GLY A 1 88 ? 6.788 -6.431 -4.069 1.00 96.38 88 GLY A CA 1
ATOM 724 C C . GLY A 1 88 ? 6.444 -7.746 -4.757 1.00 96.38 88 GLY A C 1
ATOM 725 O O . GLY A 1 88 ? 7.067 -8.780 -4.496 1.00 96.38 88 GLY A O 1
ATOM 726 N N . TYR A 1 89 ? 5.474 -7.695 -5.660 1.00 95.75 89 TYR A N 1
ATOM 727 C CA . TYR A 1 89 ? 5.120 -8.785 -6.565 1.00 95.75 89 TYR A CA 1
ATOM 728 C C . TYR A 1 89 ? 4.470 -8.249 -7.842 1.00 95.75 89 TYR A C 1
ATOM 730 O O . TYR A 1 89 ? 4.162 -7.066 -7.962 1.00 95.75 89 TYR A O 1
ATOM 738 N N . ILE A 1 90 ? 4.277 -9.144 -8.810 1.00 96.19 90 ILE A N 1
ATOM 739 C CA . ILE A 1 90 ? 3.490 -8.866 -10.011 1.00 96.19 90 ILE A CA 1
ATOM 740 C C . ILE A 1 90 ? 2.065 -9.365 -9.764 1.00 96.19 90 ILE A C 1
ATOM 742 O O . ILE A 1 90 ? 1.850 -10.567 -9.584 1.00 96.19 90 ILE A O 1
ATOM 746 N N . ALA A 1 91 ? 1.111 -8.440 -9.722 1.00 95.31 91 ALA A N 1
ATOM 747 C CA . ALA A 1 91 ? -0.310 -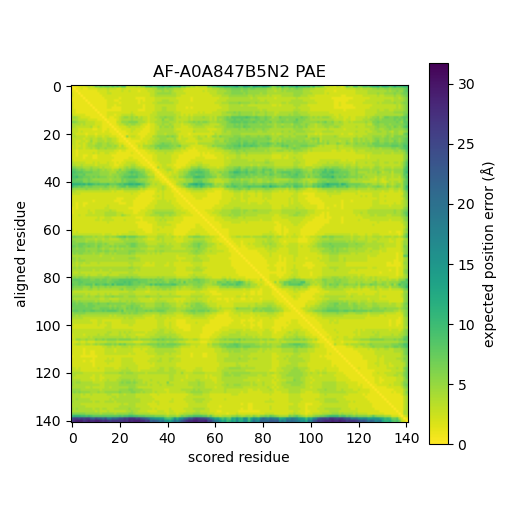8.708 -9.559 1.00 95.31 91 ALA A CA 1
ATOM 748 C C . ALA A 1 91 ? -0.990 -8.782 -10.931 1.00 95.31 91 ALA A C 1
ATOM 750 O O . ALA A 1 91 ? -0.898 -7.843 -11.719 1.00 95.31 91 ALA A O 1
ATOM 751 N N . CYS A 1 92 ? -1.706 -9.875 -11.209 1.00 94.56 92 CYS A N 1
ATOM 752 C CA . CYS A 1 92 ? -2.490 -9.992 -12.436 1.00 94.56 92 CYS A CA 1
ATOM 753 C C . CYS A 1 92 ? -3.901 -9.437 -12.204 1.00 94.56 92 CYS A C 1
ATOM 755 O O . CYS A 1 92 ? -4.692 -10.025 -11.463 1.00 94.56 92 CYS A O 1
ATOM 757 N N . ILE A 1 93 ? -4.225 -8.311 -12.839 1.00 91.12 93 ILE A N 1
ATOM 758 C CA . ILE A 1 93 ? -5.527 -7.645 -12.751 1.00 91.12 93 ILE A CA 1
ATOM 759 C C . ILE A 1 93 ? -6.099 -7.558 -14.164 1.00 91.12 93 ILE A C 1
ATOM 761 O O . ILE A 1 93 ? -5.515 -6.929 -15.041 1.00 91.12 93 ILE A O 1
ATOM 765 N N . ASN A 1 94 ? -7.250 -8.191 -14.406 1.00 91.31 94 ASN A N 1
ATOM 766 C CA . ASN A 1 94 ? -7.908 -8.207 -15.722 1.00 91.31 94 ASN A CA 1
ATOM 767 C C . ASN A 1 94 ? -6.978 -8.651 -16.878 1.00 91.31 94 ASN A C 1
ATOM 769 O O . ASN A 1 94 ? -6.992 -8.050 -17.951 1.00 91.31 94 ASN A O 1
ATOM 773 N N . ASN A 1 95 ? -6.186 -9.710 -16.663 1.00 91.69 95 ASN A N 1
ATOM 774 C CA . ASN A 1 95 ? -5.186 -10.251 -17.605 1.00 91.69 95 ASN A CA 1
ATOM 775 C C . ASN A 1 95 ? -4.028 -9.302 -17.954 1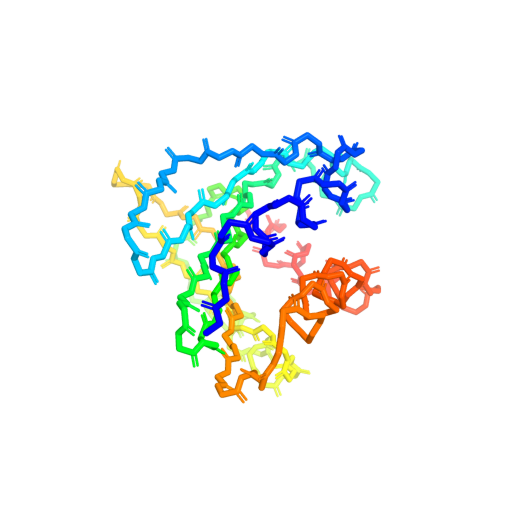.00 91.69 95 ASN A C 1
ATOM 777 O O . ASN A 1 95 ? -3.358 -9.500 -18.966 1.00 91.69 95 ASN A O 1
ATOM 781 N N . LYS A 1 96 ? -3.793 -8.284 -17.128 1.00 94.38 96 LYS A N 1
ATOM 782 C CA . LYS A 1 96 ? -2.636 -7.398 -17.210 1.00 94.38 96 LYS A CA 1
ATOM 783 C C . LYS A 1 96 ? -1.812 -7.523 -15.943 1.00 94.38 96 LYS A C 1
ATOM 785 O O . LYS A 1 96 ? -2.369 -7.694 -14.859 1.00 94.38 96 LYS A O 1
ATOM 790 N N . ASP A 1 97 ? -0.504 -7.439 -16.094 1.00 95.75 97 ASP A N 1
ATOM 791 C CA . ASP A 1 97 ? 0.447 -7.586 -15.003 1.00 95.75 97 ASP A CA 1
ATOM 792 C C . ASP A 1 97 ? 0.842 -6.201 -14.490 1.00 95.75 97 ASP A C 1
ATOM 794 O O . ASP A 1 97 ? 1.275 -5.349 -15.256 1.00 95.75 97 ASP A O 1
ATOM 798 N N . PHE A 1 98 ? 0.684 -5.963 -13.192 1.00 95.44 98 PHE A N 1
ATOM 799 C CA . PHE A 1 98 ? 1.033 -4.704 -12.535 1.00 95.44 98 PHE A CA 1
ATOM 800 C C . PHE A 1 98 ? 2.052 -4.958 -11.438 1.00 95.44 98 PHE A C 1
ATOM 802 O O . PHE A 1 98 ? 2.009 -5.994 -10.772 1.00 95.44 98 PHE A O 1
ATOM 809 N N . PHE A 1 99 ? 2.952 -4.007 -11.210 1.00 95.62 99 PHE A N 1
ATOM 810 C CA . PHE A 1 99 ? 3.791 -4.062 -10.022 1.00 95.62 99 PHE A CA 1
ATOM 811 C C . PHE A 1 99 ? 2.978 -3.620 -8.804 1.00 95.62 99 PHE A C 1
ATOM 813 O O . PHE A 1 99 ? 2.378 -2.547 -8.810 1.00 95.62 99 PHE A O 1
ATOM 820 N N . GLU A 1 100 ? 2.954 -4.438 -7.758 1.00 96.69 100 GLU A N 1
ATOM 821 C CA . GLU A 1 100 ? 2.244 -4.135 -6.522 1.00 96.69 100 GLU A CA 1
ATOM 822 C C . GLU A 1 100 ? 3.172 -4.289 -5.319 1.00 96.69 100 GLU A C 1
ATOM 824 O O . GLU A 1 100 ? 3.892 -5.282 -5.194 1.00 96.69 100 GLU A O 1
ATOM 829 N N . LEU A 1 101 ? 3.141 -3.298 -4.428 1.00 96.38 101 LEU A N 1
A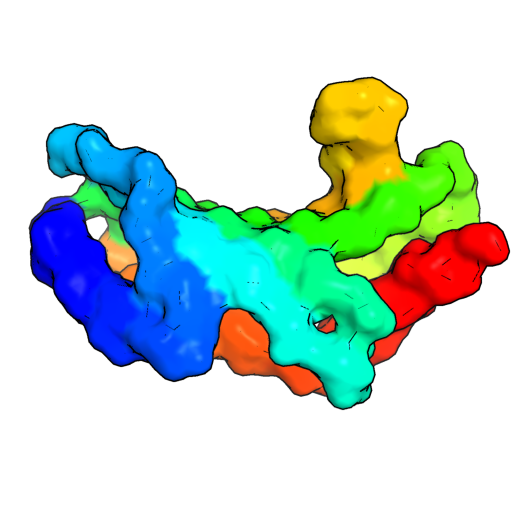TOM 830 C CA . LEU A 1 101 ? 3.726 -3.393 -3.098 1.00 96.38 101 LEU A CA 1
ATOM 831 C C . LEU A 1 101 ? 2.643 -3.706 -2.077 1.00 96.38 101 LEU A C 1
ATOM 833 O O . LEU A 1 101 ? 1.600 -3.055 -2.038 1.00 96.38 101 LEU A O 1
ATOM 837 N N . HIS A 1 102 ? 2.943 -4.645 -1.191 1.00 96.81 102 HIS A N 1
ATOM 838 C CA . HIS A 1 102 ? 2.104 -5.015 -0.066 1.00 96.81 102 HIS A CA 1
ATOM 839 C C . HIS A 1 102 ? 2.829 -4.795 1.248 1.00 96.81 102 HIS A C 1
ATOM 841 O O . HIS A 1 102 ? 3.982 -5.190 1.426 1.00 96.81 102 HIS A O 1
ATOM 847 N N . TYR A 1 103 ? 2.112 -4.200 2.188 1.00 95.62 103 TYR A N 1
ATOM 848 C CA . TYR A 1 103 ? 2.469 -4.187 3.592 1.00 95.62 103 TYR A CA 1
ATOM 849 C C . TYR A 1 103 ? 1.350 -4.810 4.415 1.00 95.62 103 TYR A C 1
ATOM 851 O O . TYR A 1 103 ? 0.163 -4.611 4.141 1.00 95.62 103 TYR A O 1
ATOM 859 N N . SER A 1 104 ? 1.737 -5.502 5.482 1.00 94.94 104 SER A N 1
ATOM 860 C CA . SER A 1 104 ? 0.814 -5.993 6.494 1.00 94.94 104 SER A CA 1
ATOM 861 C C . SER A 1 104 ? 1.387 -5.803 7.887 1.00 94.94 104 SER A C 1
ATOM 863 O O . SER A 1 104 ? 2.541 -6.162 8.124 1.00 94.94 104 SER A O 1
ATOM 865 N N . THR A 1 105 ? 0.558 -5.345 8.820 1.00 95.00 105 THR A N 1
ATOM 866 C CA . THR A 1 105 ? 0.839 -5.479 10.251 1.00 95.00 105 THR A CA 1
ATOM 867 C C . THR A 1 105 ? -0.379 -6.015 10.982 1.00 95.00 105 THR A C 1
ATOM 869 O O . THR A 1 105 ? -1.507 -5.965 10.486 1.00 95.00 105 THR A O 1
ATOM 872 N N . TYR A 1 106 ? -0.124 -6.590 12.148 1.00 94.75 106 TYR A N 1
ATOM 873 C CA . TYR A 1 106 ? -1.068 -7.399 12.898 1.00 94.75 106 TYR A CA 1
ATOM 874 C C . TYR A 1 106 ? -1.051 -6.981 14.359 1.00 94.75 106 TYR A C 1
ATOM 876 O O . TYR A 1 106 ? -0.030 -6.519 14.866 1.00 94.75 106 TYR A O 1
ATOM 884 N N . LYS A 1 107 ? -2.157 -7.258 15.055 1.00 93.25 107 LYS A N 1
ATOM 885 C CA . LYS A 1 107 ? -2.284 -7.072 16.507 1.00 93.25 107 LYS A CA 1
ATOM 886 C C . LYS A 1 107 ? -2.032 -5.629 16.963 1.00 93.25 107 LYS A C 1
ATOM 888 O O . LYS A 1 107 ? -1.506 -5.417 18.051 1.00 93.25 107 LYS A O 1
ATOM 893 N N . LEU A 1 108 ? -2.412 -4.642 16.153 1.00 95.75 108 LEU A N 1
ATOM 894 C CA . LEU A 1 108 ? -2.439 -3.255 16.610 1.00 95.75 108 LEU A CA 1
ATOM 895 C C . LEU A 1 108 ? -3.474 -3.121 17.732 1.00 95.75 108 LEU A C 1
ATOM 897 O O . LEU A 1 108 ? -4.609 -3.574 17.598 1.00 95.75 108 LEU A O 1
ATOM 901 N N . GLU A 1 109 ? -3.058 -2.546 18.858 1.00 94.38 109 GLU A N 1
ATOM 902 C CA . GLU A 1 109 ? -3.822 -2.622 20.110 1.00 94.38 109 GLU A CA 1
ATOM 903 C C . GLU A 1 109 ? -4.925 -1.561 20.214 1.00 94.38 109 GLU A C 1
ATOM 905 O O . GLU A 1 109 ? -5.870 -1.719 20.988 1.00 94.38 109 GLU A O 1
ATOM 910 N N . ASN A 1 110 ? -4.811 -0.475 19.448 1.00 95.56 110 ASN A N 1
ATOM 911 C CA . ASN A 1 110 ? -5.720 0.665 19.505 1.00 95.56 110 ASN A CA 1
ATOM 912 C C . ASN A 1 110 ? -5.821 1.397 18.158 1.00 95.56 110 ASN A C 1
ATOM 914 O O . ASN A 1 110 ? -5.005 1.209 17.252 1.00 95.56 110 ASN A O 1
ATOM 918 N N . GLU A 1 111 ? -6.845 2.244 18.036 1.00 95.69 111 GLU A N 1
ATOM 919 C CA . GLU A 1 111 ? -7.162 2.961 16.802 1.00 95.69 111 GLU A CA 1
ATOM 920 C C . GLU A 1 111 ? -6.055 3.933 16.374 1.00 95.69 111 GLU A C 1
ATOM 922 O O . GLU A 1 111 ? -5.877 4.149 15.180 1.00 95.69 111 GLU A O 1
ATOM 927 N N . ASP A 1 112 ? -5.311 4.516 17.319 1.00 96.12 112 ASP A N 1
ATOM 928 C CA . ASP A 1 112 ? -4.201 5.426 17.001 1.00 96.12 112 ASP A CA 1
ATOM 929 C C . ASP A 1 112 ? -3.039 4.673 16.352 1.00 96.12 112 ASP A C 1
ATOM 931 O O . ASP A 1 112 ? -2.510 5.117 15.340 1.00 96.12 112 ASP A O 1
ATOM 935 N N . SER A 1 113 ? -2.740 3.461 16.824 1.00 96.44 113 SER A N 1
ATOM 936 C CA . SER A 1 113 ? -1.692 2.608 16.246 1.00 96.44 113 SER A CA 1
ATOM 937 C C . SER A 1 113 ? -1.980 2.236 14.785 1.00 96.44 113 SER A C 1
ATOM 939 O O . SER A 1 113 ? -1.059 2.086 13.985 1.00 96.44 113 SER A O 1
ATOM 941 N N . VAL A 1 114 ? -3.258 2.100 14.413 1.00 95.25 114 VAL A N 1
ATOM 942 C CA . VAL A 1 114 ? -3.690 1.894 13.016 1.00 95.25 114 VAL A CA 1
ATOM 943 C C . VAL A 1 114 ? -3.389 3.120 12.159 1.00 95.25 114 VAL A C 1
ATOM 945 O O . VAL A 1 114 ? -2.873 2.996 11.049 1.00 95.25 114 VAL A O 1
ATOM 948 N N . VAL A 1 115 ? -3.708 4.304 12.673 1.00 94.38 115 VAL A N 1
ATOM 949 C CA . VAL A 1 115 ? -3.509 5.576 11.971 1.00 94.38 115 VAL A CA 1
ATOM 950 C C . VAL A 1 115 ? -2.018 5.875 11.821 1.00 94.38 115 VAL A C 1
ATOM 952 O O . VAL A 1 115 ? -1.575 6.236 10.730 1.00 94.38 115 VAL A O 1
ATOM 955 N N . ASP A 1 116 ? -1.240 5.638 12.876 1.00 94.81 116 ASP A N 1
ATOM 956 C CA . ASP A 1 116 ? 0.215 5.770 12.877 1.00 94.81 116 ASP A CA 1
ATOM 957 C C . ASP A 1 116 ? 0.856 4.811 11.875 1.00 94.81 116 ASP A C 1
ATOM 959 O O . ASP A 1 116 ? 1.734 5.219 11.115 1.00 94.81 116 ASP A O 1
ATOM 963 N N . ALA A 1 117 ? 0.382 3.560 11.808 1.00 93.81 117 ALA A N 1
ATOM 964 C CA . ALA A 1 117 ? 0.844 2.606 10.807 1.00 93.81 117 ALA A CA 1
ATOM 965 C C . ALA A 1 117 ? 0.579 3.125 9.388 1.00 93.81 117 ALA A C 1
ATOM 967 O O . ALA A 1 117 ? 1.484 3.111 8.562 1.00 93.81 117 ALA A O 1
ATOM 968 N N . PHE A 1 118 ? -0.619 3.638 9.094 1.00 92.94 118 PHE A N 1
ATOM 969 C CA . PHE A 1 118 ? -0.908 4.214 7.777 1.00 92.94 118 PHE A CA 1
ATOM 970 C C . PHE A 1 118 ? 0.021 5.392 7.434 1.00 92.94 118 PHE A C 1
ATOM 972 O O . PHE A 1 118 ? 0.613 5.411 6.355 1.00 92.94 118 PHE A O 1
ATOM 979 N N . GLY A 1 119 ? 0.205 6.340 8.358 1.00 91.06 119 GLY A N 1
ATOM 980 C CA . GLY A 1 119 ? 1.091 7.491 8.157 1.00 91.06 119 GLY A CA 1
ATOM 981 C C . GLY A 1 119 ? 2.560 7.095 7.976 1.00 91.06 119 GLY A C 1
ATOM 982 O O . GLY A 1 119 ? 3.230 7.590 7.069 1.00 91.06 119 GLY A O 1
ATOM 983 N N . PHE A 1 120 ? 3.050 6.160 8.791 1.00 91.19 120 PHE A N 1
ATOM 984 C CA . PHE A 1 120 ? 4.395 5.601 8.670 1.00 91.19 120 PHE A CA 1
ATOM 985 C C . PHE A 1 120 ? 4.635 5.004 7.281 1.00 91.19 120 PHE A C 1
ATOM 987 O O . PHE A 1 120 ? 5.649 5.297 6.655 1.00 91.19 120 PHE A O 1
ATOM 994 N N . LEU A 1 121 ? 3.687 4.224 6.761 1.00 89.00 121 LEU A N 1
ATOM 995 C CA . LEU A 1 121 ? 3.837 3.560 5.464 1.00 89.00 121 LEU A CA 1
ATOM 996 C C . LEU A 1 121 ? 3.924 4.529 4.297 1.00 89.00 121 LEU A C 1
ATOM 998 O O . LEU A 1 121 ? 4.715 4.311 3.380 1.00 89.00 121 LEU A O 1
ATOM 1002 N N . LEU A 1 122 ? 3.129 5.598 4.338 1.00 86.75 122 LEU A N 1
ATOM 1003 C CA . LEU A 1 122 ? 3.216 6.657 3.341 1.00 86.75 122 LEU A CA 1
ATOM 1004 C C . LEU A 1 122 ? 4.584 7.346 3.390 1.00 86.75 122 LEU A C 1
ATOM 1006 O O . LEU A 1 122 ? 5.128 7.662 2.340 1.00 86.75 122 LEU A O 1
ATOM 1010 N N . ASN A 1 123 ? 5.177 7.518 4.575 1.00 89.00 123 ASN A N 1
ATOM 1011 C CA . ASN A 1 123 ? 6.528 8.069 4.694 1.00 89.00 123 ASN A CA 1
ATOM 1012 C C . ASN A 1 123 ? 7.599 7.107 4.159 1.00 89.00 123 ASN A C 1
ATOM 1014 O O . ASN A 1 123 ? 8.473 7.543 3.416 1.00 89.00 123 ASN A O 1
ATOM 1018 N N . VAL A 1 124 ? 7.514 5.807 4.469 1.00 89.19 124 VAL A N 1
ATOM 1019 C CA . VAL A 1 124 ? 8.470 4.796 3.970 1.00 89.19 124 VAL A CA 1
ATOM 1020 C C . VAL A 1 124 ? 8.441 4.695 2.443 1.00 89.19 124 VAL A C 1
ATOM 1022 O O . VAL A 1 124 ? 9.480 4.500 1.812 1.00 89.19 124 VAL A O 1
ATOM 1025 N N . LEU A 1 125 ? 7.262 4.850 1.829 1.00 87.81 125 LEU A N 1
ATOM 1026 C CA . LEU A 1 125 ? 7.123 4.896 0.370 1.00 87.81 125 LEU A CA 1
ATOM 1027 C C . LEU A 1 125 ? 7.948 6.032 -0.259 1.00 87.81 125 LEU A C 1
ATOM 1029 O O . LEU A 1 125 ? 8.427 5.886 -1.381 1.00 87.81 125 LEU A O 1
ATOM 1033 N N . LEU A 1 126 ? 8.113 7.142 0.464 1.00 88.25 126 LEU A N 1
ATOM 1034 C CA . LEU A 1 126 ? 8.836 8.333 0.017 1.00 88.25 126 LEU A CA 1
ATOM 1035 C C . LEU A 1 126 ? 10.326 8.318 0.392 1.00 88.25 126 LEU A C 1
ATOM 1037 O O . LEU A 1 126 ? 11.039 9.281 0.112 1.00 88.25 126 LEU A O 1
ATOM 1041 N N . GLU A 1 127 ? 10.822 7.247 1.013 1.00 91.12 127 GLU A N 1
ATOM 1042 C CA . GLU A 1 127 ? 12.255 7.091 1.250 1.00 91.12 127 GLU A CA 1
ATOM 1043 C C . GLU A 1 127 ? 12.996 6.899 -0.077 1.00 91.12 127 GLU A C 1
ATOM 1045 O O . GLU A 1 127 ? 12.609 6.082 -0.915 1.00 91.12 127 GLU A O 1
ATOM 1050 N N . GLU A 1 128 ? 14.106 7.617 -0.255 1.00 90.88 128 GLU A N 1
ATOM 1051 C CA . GLU A 1 128 ? 14.882 7.626 -1.502 1.00 90.88 128 GLU A CA 1
ATOM 1052 C C . GLU A 1 128 ? 15.269 6.212 -1.964 1.00 90.88 128 GLU A C 1
ATOM 1054 O O . GLU A 1 128 ? 15.139 5.873 -3.139 1.00 90.88 128 GLU A O 1
ATOM 1059 N N . ASN A 1 129 ? 15.678 5.351 -1.029 1.00 90.69 129 ASN A N 1
ATOM 1060 C CA . ASN A 1 129 ? 16.028 3.967 -1.333 1.00 90.69 129 ASN A CA 1
ATOM 1061 C C . ASN A 1 129 ? 14.821 3.154 -1.838 1.00 90.69 129 ASN A C 1
ATOM 1063 O O . ASN A 1 129 ? 14.952 2.360 -2.769 1.00 90.69 129 ASN A O 1
ATOM 1067 N N . THR A 1 130 ? 13.640 3.358 -1.251 1.00 91.69 130 THR A N 1
ATOM 1068 C CA . THR A 1 130 ? 12.394 2.714 -1.690 1.00 91.69 130 THR A CA 1
ATOM 1069 C C . THR A 1 130 ? 12.028 3.183 -3.095 1.00 91.69 130 THR A C 1
ATOM 1071 O O . THR A 1 130 ? 11.809 2.359 -3.984 1.00 91.69 130 THR A O 1
ATOM 1074 N N . ILE A 1 131 ? 12.054 4.498 -3.328 1.00 91.81 131 ILE A N 1
ATOM 1075 C CA . ILE A 1 131 ? 11.767 5.109 -4.631 1.00 91.81 131 ILE A CA 1
ATOM 1076 C C . ILE A 1 131 ? 12.713 4.576 -5.707 1.00 91.81 131 ILE A C 1
ATOM 1078 O O . ILE A 1 131 ? 12.258 4.189 -6.782 1.00 91.81 131 ILE A O 1
ATOM 1082 N N . ASN A 1 132 ? 14.017 4.527 -5.433 1.00 92.12 132 ASN A N 1
ATOM 1083 C CA . ASN A 1 132 ? 15.015 4.085 -6.404 1.00 92.12 132 ASN A CA 1
ATOM 1084 C C . ASN A 1 132 ? 14.810 2.622 -6.818 1.00 92.12 132 ASN A C 1
ATOM 1086 O O . ASN A 1 132 ? 14.890 2.312 -8.008 1.00 92.12 132 ASN A O 1
ATOM 1090 N N . HIS A 1 133 ? 14.474 1.736 -5.876 1.00 92.44 133 HIS A N 1
ATOM 1091 C CA . HIS A 1 133 ? 14.137 0.349 -6.206 1.00 92.44 133 HIS A CA 1
ATOM 1092 C C . HIS A 1 133 ? 12.869 0.243 -7.053 1.00 92.44 133 HIS A C 1
ATOM 1094 O O . HIS A 1 133 ? 12.864 -0.468 -8.057 1.00 92.44 133 HIS A O 1
ATOM 1100 N N . ILE A 1 134 ? 11.809 0.969 -6.685 1.00 92.75 134 ILE A N 1
ATOM 1101 C CA . ILE A 1 134 ? 10.559 0.987 -7.454 1.00 92.75 134 ILE A CA 1
ATOM 1102 C C . ILE A 1 134 ? 10.830 1.489 -8.878 1.00 92.75 134 ILE A C 1
ATOM 1104 O O . ILE A 1 134 ? 10.431 0.842 -9.843 1.00 92.75 134 ILE A O 1
ATOM 1108 N N . LYS A 1 135 ? 11.571 2.595 -9.027 1.00 92.25 135 LYS A N 1
ATOM 1109 C CA . LYS A 1 135 ? 11.970 3.130 -10.337 1.00 92.25 135 LYS A CA 1
ATOM 1110 C C . LYS A 1 135 ? 12.736 2.098 -11.157 1.00 92.25 135 LYS A C 1
ATOM 1112 O O . LYS A 1 135 ? 12.435 1.942 -12.333 1.00 92.25 135 LYS A O 1
ATOM 1117 N N . ALA A 1 136 ? 13.679 1.371 -10.559 1.00 91.94 136 ALA A N 1
ATOM 1118 C CA . ALA A 1 136 ? 14.427 0.330 -11.262 1.00 91.94 136 ALA A CA 1
ATOM 1119 C C . ALA A 1 136 ? 13.518 -0.804 -11.769 1.00 91.94 136 ALA A C 1
ATOM 1121 O O . ALA A 1 136 ? 13.675 -1.252 -12.901 1.00 91.94 136 ALA A O 1
ATOM 1122 N N . ILE A 1 137 ? 12.538 -1.231 -10.965 1.00 92.75 137 ILE A N 1
ATOM 1123 C CA . ILE A 1 137 ? 11.564 -2.272 -11.341 1.00 92.75 137 ILE A CA 1
ATOM 1124 C C . ILE A 1 137 ? 10.663 -1.805 -12.501 1.00 92.75 137 ILE A C 1
ATOM 1126 O O . ILE A 1 137 ? 10.344 -2.596 -13.395 1.00 92.75 137 ILE A O 1
ATOM 1130 N N . LEU A 1 138 ? 10.271 -0.527 -12.493 1.00 90.50 138 LEU A N 1
ATOM 1131 C CA . LEU A 1 138 ? 9.381 0.079 -13.489 1.00 90.50 138 LEU A CA 1
ATOM 1132 C C . LEU A 1 138 ? 10.100 0.559 -14.765 1.00 90.50 138 LEU A C 1
ATOM 1134 O O . LEU A 1 138 ? 9.454 0.707 -15.794 1.00 90.50 138 LEU A O 1
ATOM 1138 N N . ALA A 1 139 ? 11.413 0.812 -14.721 1.00 84.69 139 ALA A N 1
ATOM 1139 C CA . ALA A 1 139 ? 12.179 1.354 -15.850 1.00 84.69 139 ALA A CA 1
ATOM 1140 C C . ALA A 1 139 ? 12.447 0.337 -16.967 1.00 84.69 139 ALA A C 1
ATOM 1142 O O . ALA A 1 139 ? 12.776 0.723 -18.088 1.00 84.69 139 ALA A O 1
ATOM 1143 N N . CYS A 1 140 ? 12.337 -0.959 -16.677 1.00 59.75 140 CYS A N 1
ATOM 1144 C CA . CYS A 1 140 ? 12.329 -1.969 -17.723 1.00 59.75 140 CYS A CA 1
ATOM 1145 C C . CYS A 1 140 ? 10.977 -1.868 -18.439 1.00 59.75 140 CYS A C 1
ATOM 1147 O O . CYS A 1 140 ? 9.942 -1.992 -17.793 1.00 59.75 140 CYS A O 1
ATOM 1149 N N . GLY A 1 141 ? 10.966 -1.643 -19.745 1.00 49.97 141 GLY A N 1
ATOM 1150 C CA . GLY A 1 141 ? 9.768 -1.552 -20.576 1.00 49.97 141 GLY A CA 1
ATOM 1151 C C . GLY A 1 141 ? 10.182 -1.482 -22.029 1.00 49.97 141 GLY A C 1
ATOM 1152 O O . GLY A 1 141 ? 11.045 -0.628 -22.329 1.00 49.97 141 GLY A O 1
#

Mean predicted aligned error: 3.56 Å

Nearest PDB structures (foldseek):
  1ttw-assembly1_A-2  TM=5.340E-01  e=1.702E-02  Yersinia pestis CO92
  6sgb-assembly1_FS  TM=3.878E-01  e=5.703E-02  Trypanosoma brucei brucei
  8yqu-assembly1_C  TM=3.447E-01  e=4.532E-01  African swine fever virus
  8q3k-assembly1_C  TM=3.532E-01  e=1.139E+00  African swine fever virus BA71V
  6sgb-assembly1_FQ  TM=3.399E-01  e=2.145E+00  Trypanosoma brucei brucei

Foldseek 3Di:
DDQVVLVVLQCVVCVVQPKDWPDDDPFKTKIWGWGDPVVQAVDIWIWIWMAGNQGKIKIKTWHDFDDDDPVLVVLQVVCCVVPPFWHWDWDQDPNTTIIMIMGIDGRDPDSVSVNVVVVVVVVVCVPPVNSVSVCVSVVPD